Protein AF-E4MSY4-F1 (afdb_monomer_lite)

Structure (mmCIF, N/CA/C/O backbone):
data_AF-E4MSY4-F1
#
_entry.id   AF-E4MSY4-F1
#
loop_
_atom_site.group_PDB
_atom_site.id
_atom_site.type_symbol
_atom_site.label_atom_id
_atom_site.label_alt_id
_atom_site.label_comp_id
_atom_site.label_asym_id
_atom_site.label_entity_id
_atom_site.label_seq_id
_atom_site.pdbx_PDB_ins_code
_atom_site.Cartn_x
_atom_site.Cartn_y
_atom_site.Cartn_z
_atom_site.occupancy
_atom_site.B_iso_or_equiv
_atom_site.auth_seq_id
_atom_site.auth_comp_id
_atom_site.auth_asym_id
_atom_site.auth_atom_id
_atom_site.pdbx_PDB_model_num
ATOM 1 N N . MET A 1 1 ? 36.360 -4.403 -19.821 1.00 46.25 1 MET A N 1
ATOM 2 C CA . MET A 1 1 ? 35.143 -4.795 -20.562 1.00 46.25 1 MET A CA 1
ATOM 3 C C . MET A 1 1 ? 34.017 -3.892 -20.071 1.00 46.25 1 MET A C 1
ATOM 5 O O . MET A 1 1 ? 33.721 -3.936 -18.886 1.00 46.25 1 MET A O 1
ATOM 9 N N . LYS A 1 2 ? 33.509 -2.969 -20.899 1.00 55.62 2 LYS A N 1
ATOM 10 C CA . LYS A 1 2 ? 32.358 -2.126 -20.529 1.00 55.62 2 LYS A CA 1
ATOM 11 C 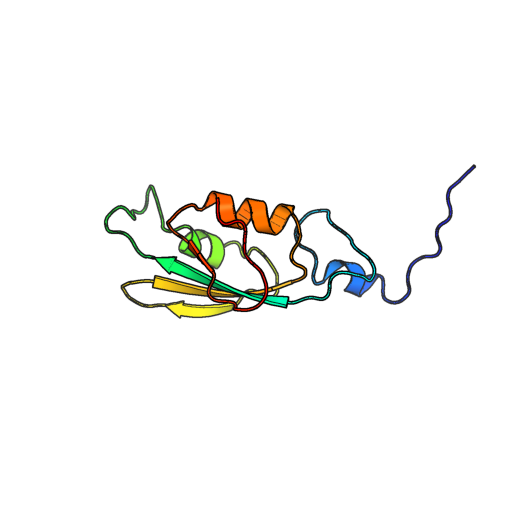C . LYS A 1 2 ? 31.103 -2.889 -20.938 1.00 55.62 2 LYS A C 1
ATOM 13 O O . LYS A 1 2 ? 30.967 -3.213 -22.113 1.00 55.62 2 LYS A O 1
ATOM 18 N N . PHE A 1 3 ? 30.237 -3.208 -19.985 1.00 64.06 3 PHE A N 1
ATOM 19 C CA . PHE A 1 3 ? 28.927 -3.774 -20.284 1.00 64.06 3 PHE A CA 1
ATOM 20 C C . PHE A 1 3 ? 28.096 -2.682 -20.966 1.00 64.06 3 PHE A C 1
ATOM 22 O O . PHE A 1 3 ? 27.669 -1.731 -20.318 1.00 64.06 3 PHE A O 1
ATOM 29 N N . GLN A 1 4 ? 27.957 -2.761 -22.289 1.00 64.31 4 GLN A N 1
ATOM 30 C CA . GLN A 1 4 ? 27.010 -1.947 -23.045 1.00 64.31 4 GLN A CA 1
ATOM 31 C C . GLN A 1 4 ? 25.767 -2.796 -23.265 1.00 64.31 4 GLN A C 1
ATOM 33 O O . GLN A 1 4 ? 25.728 -3.630 -24.166 1.00 64.31 4 GLN A O 1
ATOM 38 N N . HIS A 1 5 ? 24.776 -2.618 -22.398 1.00 70.56 5 HIS A N 1
ATOM 39 C CA . HIS A 1 5 ? 23.435 -3.100 -22.687 1.00 70.56 5 HIS A CA 1
ATOM 40 C C . HIS A 1 5 ? 22.760 -2.095 -23.627 1.00 70.56 5 HIS A C 1
ATOM 42 O O . HIS A 1 5 ? 22.934 -0.887 -23.428 1.00 70.56 5 HIS A O 1
ATOM 48 N N . PRO A 1 6 ? 22.036 -2.558 -24.660 1.00 78.50 6 PRO A N 1
ATOM 49 C CA . PRO A 1 6 ? 21.210 -1.663 -25.453 1.00 78.50 6 PRO A CA 1
ATOM 50 C C . PRO A 1 6 ? 20.198 -0.984 -24.527 1.00 78.50 6 PRO A C 1
ATOM 52 O O . PRO A 1 6 ? 19.648 -1.626 -23.630 1.00 78.50 6 PRO A O 1
ATOM 55 N N . VAL A 1 7 ? 19.990 0.318 -24.722 1.00 78.75 7 VAL A N 1
ATOM 56 C CA . VAL A 1 7 ? 18.925 1.042 -24.021 1.00 78.75 7 VAL A CA 1
ATOM 57 C C . VAL A 1 7 ? 17.598 0.414 -24.459 1.00 78.75 7 VAL A C 1
ATOM 59 O O . VAL A 1 7 ? 17.381 0.312 -25.669 1.00 78.75 7 VAL A O 1
ATOM 62 N N . PRO A 1 8 ? 16.750 -0.049 -23.525 1.00 77.50 8 PRO A N 1
ATOM 63 C CA . PRO A 1 8 ? 15.439 -0.580 -23.869 1.00 77.50 8 PRO A CA 1
ATOM 64 C C . PRO A 1 8 ? 14.614 0.452 -24.640 1.00 77.50 8 PRO A C 1
ATOM 66 O O . PRO A 1 8 ? 14.691 1.651 -24.369 1.00 77.50 8 PRO A O 1
ATOM 69 N N . GLU A 1 9 ? 13.819 -0.015 -25.595 1.00 78.31 9 GLU A N 1
ATOM 70 C CA . GLU A 1 9 ? 12.811 0.822 -26.242 1.00 78.31 9 GLU A CA 1
ATOM 71 C C . GLU A 1 9 ? 11.755 1.237 -25.200 1.00 78.31 9 GLU A C 1
ATOM 73 O O . GLU A 1 9 ? 11.362 0.420 -24.367 1.00 78.31 9 GLU A O 1
ATOM 78 N N . GLY A 1 10 ? 11.337 2.507 -25.199 1.00 81.06 10 GLY A N 1
ATOM 79 C CA . GLY A 1 10 ? 10.393 3.033 -24.204 1.00 81.06 10 GLY A CA 1
ATOM 80 C C . GLY A 1 10 ? 10.984 3.241 -22.802 1.00 81.06 10 GLY A C 1
ATOM 81 O O . GLY A 1 10 ? 10.275 3.107 -21.804 1.00 81.06 10 GLY A O 1
ATOM 82 N N . VAL A 1 11 ? 12.289 3.529 -22.701 1.00 81.81 11 VAL A N 1
ATOM 83 C CA . VAL A 1 11 ? 13.006 3.717 -21.423 1.00 81.81 11 VAL A CA 1
ATOM 84 C C . VAL A 1 11 ? 12.355 4.759 -20.504 1.00 81.81 11 VAL A C 1
ATOM 86 O O . VAL A 1 11 ? 12.455 4.654 -19.284 1.00 81.81 11 VAL A O 1
ATOM 89 N N . GLU A 1 12 ? 11.672 5.747 -21.079 1.00 84.06 12 GLU A N 1
ATOM 90 C CA . GLU A 1 12 ? 10.944 6.789 -20.361 1.00 84.06 12 GLU A CA 1
ATOM 91 C C . GLU A 1 12 ? 9.784 6.248 -19.516 1.00 84.06 12 GLU A C 1
ATOM 93 O O . GLU A 1 12 ? 9.516 6.808 -18.460 1.00 84.06 12 GLU A O 1
ATOM 98 N N . HIS A 1 13 ? 9.163 5.141 -19.938 1.00 83.50 13 HIS A N 1
ATOM 99 C CA . HIS A 1 13 ? 8.025 4.500 -19.268 1.00 83.50 13 HIS A CA 1
ATOM 100 C C . HIS A 1 13 ? 8.421 3.242 -18.487 1.00 83.50 13 HIS A C 1
ATOM 102 O O . HIS A 1 13 ? 7.594 2.566 -17.878 1.00 83.50 13 HIS A O 1
ATOM 108 N N . PHE A 1 14 ? 9.708 2.899 -18.497 1.00 80.12 14 PHE A N 1
ATOM 109 C CA . PHE A 1 14 ? 10.216 1.632 -17.981 1.00 80.12 14 PHE A CA 1
ATOM 110 C C . PHE A 1 14 ? 9.982 1.436 -16.472 1.00 80.12 14 PHE A C 1
ATOM 112 O O . PHE A 1 14 ? 9.915 0.301 -15.997 1.00 80.12 14 PHE A O 1
ATOM 119 N N . PHE A 1 15 ? 9.828 2.536 -15.730 1.00 84.38 15 PHE A N 1
ATOM 120 C CA . PHE A 1 15 ? 9.626 2.553 -14.280 1.00 84.38 15 PHE A CA 1
ATOM 121 C C . PHE A 1 15 ? 8.220 2.995 -13.855 1.00 84.38 15 PHE A C 1
ATOM 123 O O . PHE A 1 15 ? 7.969 3.097 -12.656 1.00 84.38 15 PHE A O 1
ATOM 130 N N . ASP A 1 16 ? 7.309 3.243 -14.799 1.00 88.56 16 ASP A N 1
ATOM 131 C CA . ASP A 1 16 ? 6.004 3.857 -14.511 1.00 88.56 16 ASP A CA 1
ATOM 132 C C . ASP A 1 16 ? 5.109 3.012 -13.604 1.00 88.56 16 ASP A C 1
ATOM 134 O O . ASP A 1 16 ? 4.243 3.566 -12.940 1.00 88.56 16 ASP A O 1
ATOM 138 N N . ASP A 1 17 ? 5.327 1.695 -13.573 1.00 88.12 17 ASP A N 1
ATOM 139 C CA . ASP A 1 17 ? 4.591 0.739 -12.739 1.00 88.12 17 ASP A CA 1
ATOM 140 C C . ASP A 1 17 ? 5.466 0.129 -11.623 1.00 88.12 17 ASP A C 1
ATOM 142 O O . ASP A 1 17 ? 5.097 -0.881 -11.013 1.00 88.12 17 ASP A O 1
ATOM 146 N N . SER A 1 18 ? 6.669 0.664 -11.392 1.00 87.06 18 SER A N 1
ATOM 147 C CA . SER A 1 18 ? 7.616 0.112 -10.420 1.00 87.06 18 SER A CA 1
ATOM 148 C C . SER A 1 18 ? 7.387 0.672 -9.019 1.00 87.06 18 SER A C 1
ATOM 150 O O . SER A 1 18 ? 7.273 1.876 -8.807 1.00 87.06 18 SER A O 1
ATOM 152 N N . PHE A 1 19 ? 7.438 -0.216 -8.026 1.00 87.25 19 PHE A N 1
ATOM 153 C CA . PHE A 1 19 ? 7.561 0.159 -6.621 1.00 87.25 19 PHE A CA 1
ATOM 154 C C . PHE A 1 19 ? 8.930 -0.261 -6.076 1.00 87.25 19 PHE A C 1
ATOM 156 O O . PHE A 1 19 ? 9.275 -1.449 -6.080 1.00 87.25 19 PHE A O 1
ATOM 163 N N . GLY A 1 20 ? 9.698 0.717 -5.588 1.00 83.69 20 GLY A N 1
ATOM 164 C CA . GLY A 1 20 ? 11.061 0.526 -5.090 1.00 83.69 20 GLY A CA 1
ATOM 165 C C . GLY A 1 20 ? 12.106 0.423 -6.206 1.00 83.69 20 GLY A C 1
ATOM 166 O O . GLY A 1 20 ? 11.953 0.995 -7.280 1.00 83.69 20 GLY A O 1
ATOM 167 N N . ALA A 1 21 ? 13.195 -0.305 -5.942 1.00 78.19 21 ALA A N 1
ATOM 168 C CA . ALA A 1 21 ? 14.288 -0.512 -6.900 1.00 78.19 21 ALA A CA 1
ATOM 169 C C . ALA A 1 21 ? 14.089 -1.753 -7.794 1.00 78.19 21 ALA A C 1
ATOM 171 O O . ALA A 1 21 ? 15.000 -2.140 -8.528 1.00 78.19 21 ALA A O 1
ATOM 172 N N . TRP A 1 22 ? 12.927 -2.410 -7.706 1.00 74.19 22 TRP A N 1
ATOM 173 C CA . TRP A 1 22 ? 12.640 -3.604 -8.489 1.00 74.19 22 TRP A CA 1
ATOM 174 C C . TRP A 1 22 ? 12.251 -3.256 -9.918 1.00 74.19 22 TRP A C 1
ATOM 176 O O . TRP A 1 22 ? 11.327 -2.484 -10.187 1.00 74.19 22 TRP A O 1
ATOM 186 N N . VAL A 1 23 ? 12.959 -3.907 -10.829 1.00 65.69 23 VAL A N 1
ATOM 187 C CA . VAL A 1 23 ? 12.739 -3.826 -12.259 1.00 65.69 23 VAL A CA 1
ATOM 188 C C . VAL A 1 23 ? 12.697 -5.255 -12.768 1.00 65.69 23 VAL A C 1
ATOM 190 O O . VAL A 1 23 ? 13.724 -5.926 -12.850 1.00 65.69 23 VAL A O 1
ATOM 193 N N . ASP A 1 24 ? 11.494 -5.747 -13.032 1.00 63.31 24 ASP A N 1
ATOM 194 C CA . ASP A 1 24 ? 11.306 -6.988 -13.771 1.00 63.31 24 ASP A CA 1
ATOM 195 C C . ASP A 1 24 ? 10.716 -6.645 -15.137 1.00 63.31 24 ASP A C 1
ATOM 197 O O . ASP A 1 24 ? 9.769 -5.854 -15.258 1.00 63.31 24 ASP A O 1
ATOM 201 N N . ASN A 1 25 ? 11.352 -7.197 -16.165 1.00 58.72 25 ASN A N 1
ATOM 202 C CA . ASN A 1 25 ? 11.272 -6.671 -17.516 1.00 58.72 25 ASN A CA 1
ATOM 203 C C . ASN A 1 25 ? 10.131 -7.293 -18.322 1.00 58.72 25 ASN A C 1
ATOM 205 O O . ASN A 1 25 ? 9.697 -6.651 -19.265 1.00 58.72 25 ASN A O 1
ATOM 209 N N . GLU A 1 26 ? 9.599 -8.474 -17.964 1.00 60.50 26 GLU A N 1
ATOM 210 C CA . GLU A 1 26 ? 8.537 -9.114 -18.775 1.00 60.50 26 GLU A CA 1
ATOM 211 C C . GLU A 1 26 ? 7.567 -10.051 -18.022 1.00 60.50 26 GLU A C 1
ATOM 213 O O . GLU A 1 26 ? 6.515 -10.385 -18.566 1.00 60.50 26 GLU A O 1
ATOM 218 N N . ARG A 1 27 ? 7.863 -10.506 -16.792 1.00 62.69 27 ARG A N 1
ATOM 219 C CA . ARG A 1 27 ? 7.033 -11.534 -16.119 1.00 62.69 27 ARG A CA 1
ATOM 220 C C . ARG A 1 27 ? 5.930 -10.978 -15.228 1.00 62.69 27 ARG A C 1
ATOM 222 O O . ARG A 1 27 ? 4.931 -11.659 -15.015 1.00 62.69 27 ARG A O 1
ATOM 229 N N . THR A 1 28 ? 6.109 -9.773 -14.702 1.00 69.62 28 THR A N 1
ATOM 230 C CA . THR A 1 28 ? 5.143 -9.115 -13.819 1.00 69.62 28 THR A CA 1
ATOM 231 C C . THR A 1 28 ? 4.473 -7.962 -14.552 1.00 69.62 28 THR A C 1
ATOM 233 O O . THR A 1 28 ? 5.112 -6.976 -14.922 1.00 69.62 28 THR A O 1
ATOM 236 N N . GLN A 1 29 ? 3.172 -8.105 -14.791 1.00 83.50 29 GLN A N 1
ATOM 237 C CA . GLN A 1 29 ? 2.333 -7.036 -15.324 1.00 83.50 29 GLN A CA 1
ATOM 238 C C . GLN A 1 29 ? 1.841 -6.146 -14.179 1.00 83.50 29 GLN A C 1
ATOM 240 O O . GLN A 1 29 ? 1.798 -6.574 -13.028 1.00 83.50 29 GLN A O 1
ATOM 245 N N . ALA A 1 30 ? 1.495 -4.898 -14.491 1.00 88.38 30 ALA A N 1
ATOM 246 C CA . ALA A 1 30 ? 0.882 -4.010 -13.516 1.00 88.38 30 ALA A CA 1
ATOM 247 C C . ALA A 1 30 ? -0.527 -4.500 -13.163 1.00 88.38 30 ALA A C 1
ATOM 249 O O . ALA A 1 30 ? -1.357 -4.727 -14.049 1.00 88.38 30 ALA A O 1
ATOM 250 N N . GLU A 1 31 ? -0.799 -4.626 -11.869 1.00 89.06 31 GLU A N 1
ATOM 251 C CA . GLU A 1 31 ? -2.060 -5.128 -11.330 1.00 89.06 31 GLU A CA 1
ATOM 252 C C . GLU A 1 31 ? -2.762 -4.047 -10.513 1.00 89.06 31 GLU A C 1
ATOM 254 O O . GLU A 1 31 ? -2.125 -3.156 -9.947 1.00 89.06 31 GLU A O 1
ATOM 259 N N . GLU A 1 32 ? -4.092 -4.121 -10.456 1.00 92.00 32 GLU A N 1
ATOM 260 C CA . GLU A 1 32 ? -4.881 -3.232 -9.608 1.00 92.00 32 GLU A CA 1
ATOM 261 C C . GLU A 1 32 ? -4.945 -3.770 -8.173 1.00 92.00 32 GLU A C 1
ATOM 263 O O . GLU A 1 32 ? -5.435 -4.872 -7.907 1.00 92.00 32 GLU A O 1
ATOM 268 N N . VAL A 1 33 ? -4.485 -2.953 -7.229 1.00 93.12 33 VAL A N 1
ATOM 269 C CA . VAL A 1 33 ? -4.487 -3.249 -5.798 1.00 93.12 33 VAL A CA 1
ATOM 270 C C . VAL A 1 33 ? -5.439 -2.311 -5.085 1.00 93.12 33 VAL A C 1
ATOM 272 O O . VAL A 1 33 ? -5.273 -1.094 -5.144 1.00 93.12 33 VAL A O 1
ATOM 275 N N . VAL A 1 34 ? -6.394 -2.877 -4.352 1.00 94.62 34 VAL A N 1
ATOM 276 C CA . VAL A 1 34 ? -7.299 -2.131 -3.479 1.00 94.62 34 VAL A CA 1
ATOM 277 C C . VAL A 1 34 ? -6.944 -2.410 -2.022 1.00 94.62 34 VAL A C 1
ATOM 279 O O . VAL A 1 34 ? -6.998 -3.551 -1.556 1.00 94.62 34 VAL A O 1
ATOM 282 N N . LEU A 1 35 ? -6.592 -1.354 -1.294 1.00 95.31 35 LEU A N 1
ATOM 283 C CA . LEU A 1 35 ? -6.195 -1.378 0.110 1.00 95.31 35 LEU A CA 1
ATOM 284 C C . LEU A 1 35 ? -7.256 -0.673 0.952 1.00 95.31 35 LEU A C 1
ATOM 286 O O . LEU A 1 35 ? -7.525 0.507 0.750 1.00 95.31 35 LEU A O 1
ATOM 290 N N . ALA A 1 36 ? -7.837 -1.374 1.918 1.00 95.62 36 ALA A N 1
ATOM 291 C CA . ALA A 1 36 ? -8.765 -0.809 2.886 1.00 95.62 36 ALA A CA 1
ATOM 292 C C . ALA A 1 36 ? -8.084 -0.664 4.247 1.00 95.62 36 ALA A C 1
ATOM 294 O O . ALA A 1 36 ? -7.719 -1.655 4.880 1.00 95.62 36 ALA A O 1
ATOM 295 N N . PHE A 1 37 ? -7.935 0.573 4.705 1.00 96.44 37 PHE A N 1
ATOM 296 C CA . PHE A 1 37 ? -7.399 0.906 6.015 1.00 96.44 37 PHE A CA 1
ATOM 297 C C . PHE A 1 37 ? -8.537 1.191 6.984 1.00 96.44 37 PHE A C 1
ATOM 299 O O . PHE A 1 37 ? -9.309 2.127 6.781 1.00 96.44 37 PHE A O 1
ATOM 306 N N . LYS A 1 38 ? -8.641 0.402 8.053 1.00 95.19 38 LYS A N 1
ATOM 307 C CA . LYS A 1 38 ? -9.670 0.601 9.083 1.00 95.19 38 LYS A CA 1
ATOM 308 C C . LYS A 1 38 ? -9.309 1.793 9.958 1.00 95.19 38 LYS A C 1
ATOM 310 O O . LYS A 1 38 ? -8.181 1.852 10.445 1.00 95.19 38 LYS A O 1
ATOM 315 N N . LYS A 1 39 ? -10.264 2.690 10.203 1.00 94.38 39 LYS A N 1
ATOM 316 C CA . LYS A 1 39 ? -10.160 3.728 11.233 1.00 94.38 39 LYS A CA 1
ATOM 317 C C . LYS A 1 39 ? -10.390 3.076 12.595 1.00 94.38 39 LYS A C 1
ATOM 319 O O . LYS A 1 39 ? -11.411 2.424 12.815 1.00 94.38 39 LYS A O 1
ATOM 324 N N 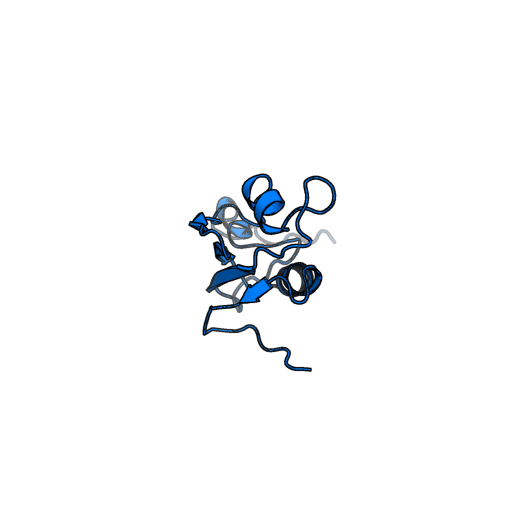. LEU A 1 40 ? -9.411 3.186 13.486 1.00 93.00 40 LEU A N 1
ATOM 325 C CA . LEU A 1 40 ? -9.462 2.593 14.822 1.00 93.00 40 LEU A CA 1
ATOM 326 C C . LEU A 1 40 ? -9.679 3.681 15.881 1.00 93.00 40 LEU A C 1
ATOM 328 O O . LEU A 1 40 ? -9.187 4.792 15.710 1.00 93.00 40 LEU A O 1
ATOM 332 N N . PRO A 1 41 ? -10.316 3.375 17.028 1.00 91.69 41 PRO A N 1
ATOM 333 C CA . PRO A 1 41 ? -10.436 4.329 18.138 1.00 91.69 41 PRO A CA 1
ATOM 334 C C . PRO A 1 41 ? -9.087 4.797 18.705 1.00 91.69 41 PRO A C 1
ATOM 336 O O . PRO A 1 41 ? -9.016 5.806 19.397 1.00 91.69 41 PRO A O 1
ATOM 339 N N . THR A 1 42 ? -8.023 4.036 18.444 1.00 90.81 42 THR A N 1
ATOM 340 C CA . THR A 1 42 ? -6.643 4.362 18.816 1.00 90.81 42 THR A CA 1
ATOM 341 C C . THR A 1 42 ? -5.977 5.350 17.859 1.00 90.81 42 THR A C 1
ATOM 343 O O . THR A 1 42 ? -4.881 5.823 18.159 1.00 90.81 42 THR A O 1
ATOM 346 N N . ASP A 1 43 ? -6.592 5.639 16.709 1.00 93.00 43 ASP A N 1
ATOM 347 C CA . ASP A 1 43 ? -6.068 6.612 15.758 1.00 93.00 43 ASP A CA 1
ATOM 348 C C . ASP A 1 43 ? -6.121 8.008 16.390 1.00 93.00 43 ASP A C 1
ATOM 350 O O . ASP A 1 43 ? -7.138 8.445 16.929 1.00 93.00 43 ASP A O 1
ATOM 354 N N . SER A 1 44 ? -4.998 8.717 16.350 1.00 92.44 44 SER A N 1
ATOM 355 C CA . SER A 1 44 ? -4.862 10.049 16.940 1.00 92.44 44 SER A CA 1
ATOM 356 C C . SER A 1 44 ? -3.896 10.901 16.121 1.00 92.44 44 SER A C 1
ATOM 358 O O . SER A 1 44 ? -3.146 10.357 15.313 1.00 92.44 44 SER A O 1
ATOM 360 N N . PRO A 1 45 ? -3.821 12.223 16.344 1.00 90.44 45 PRO A N 1
ATOM 361 C CA . PRO A 1 45 ? -2.833 13.062 15.663 1.00 90.44 45 PRO A CA 1
ATOM 362 C C . PRO A 1 45 ? -1.376 12.618 15.879 1.00 90.44 45 PRO A C 1
ATOM 364 O O . PRO A 1 45 ? -0.525 12.887 15.038 1.00 90.44 45 PRO A O 1
ATOM 367 N N . PHE A 1 46 ? -1.085 11.928 16.988 1.00 91.44 46 PHE A N 1
ATOM 368 C CA . PHE A 1 46 ? 0.253 11.411 17.300 1.00 91.44 46 PHE A CA 1
ATOM 369 C C . PHE A 1 46 ? 0.493 9.992 16.769 1.00 91.44 46 PHE A C 1
ATOM 371 O O . PHE A 1 46 ? 1.639 9.591 16.588 1.00 91.44 46 PHE A O 1
ATOM 378 N N . VAL A 1 47 ? -0.577 9.235 16.516 1.00 90.25 47 VAL A N 1
ATOM 379 C CA . VAL A 1 47 ? -0.541 7.889 15.928 1.00 90.25 47 VAL A CA 1
ATOM 380 C C . VAL A 1 47 ? -1.637 7.819 14.864 1.00 90.25 47 VAL A C 1
ATOM 382 O O . VAL A 1 47 ? -2.697 7.229 15.100 1.00 90.25 47 VAL A O 1
ATOM 385 N N . PRO A 1 48 ? -1.449 8.489 13.714 1.00 92.38 48 PRO A N 1
ATOM 386 C CA . PRO A 1 48 ? -2.501 8.594 12.719 1.00 92.38 48 PRO A CA 1
ATOM 387 C C . PRO A 1 48 ? -2.760 7.246 12.052 1.00 92.38 48 PRO A C 1
ATOM 389 O O . PRO A 1 48 ? -1.957 6.304 12.124 1.00 92.38 48 PRO A O 1
ATOM 392 N N . ASN A 1 49 ? -3.904 7.155 11.381 1.00 94.94 49 ASN A N 1
ATOM 393 C CA . ASN A 1 49 ? -4.149 6.086 10.428 1.00 94.94 49 ASN A CA 1
ATOM 394 C C . ASN A 1 49 ? -3.086 6.136 9.312 1.00 94.94 49 ASN A C 1
ATOM 396 O O . ASN A 1 49 ? -2.836 7.230 8.801 1.00 94.94 49 ASN A O 1
ATOM 400 N N . PRO A 1 50 ? -2.473 5.013 8.888 1.00 95.56 50 PRO A N 1
ATOM 401 C CA . PRO A 1 50 ? -1.447 5.049 7.852 1.00 95.56 50 PRO A CA 1
ATOM 402 C C . PRO A 1 50 ? -1.985 5.619 6.539 1.00 95.56 50 PRO A C 1
ATOM 404 O O . PRO A 1 50 ? -1.262 6.323 5.842 1.00 95.56 50 PRO A O 1
ATOM 407 N N . ALA A 1 51 ? -3.271 5.417 6.235 1.00 96.00 51 ALA A N 1
ATOM 408 C CA . ALA A 1 51 ? -3.881 5.982 5.038 1.00 96.00 51 ALA A CA 1
ATOM 409 C C . ALA A 1 51 ? -3.894 7.519 5.015 1.00 96.00 51 ALA A C 1
ATOM 411 O O . ALA A 1 51 ? -3.842 8.095 3.932 1.00 96.00 51 ALA A O 1
ATOM 412 N N . GLU A 1 52 ? -3.910 8.199 6.168 1.00 95.38 52 GLU A N 1
ATOM 413 C CA . GLU A 1 52 ? -3.792 9.666 6.204 1.00 95.38 52 GLU A CA 1
ATOM 414 C C . GLU A 1 52 ? -2.404 10.119 5.758 1.00 95.38 52 GLU A C 1
ATOM 416 O O . GLU A 1 52 ? -2.269 11.094 5.020 1.00 95.38 52 GLU A O 1
ATOM 421 N N . TYR A 1 53 ? -1.368 9.368 6.137 1.00 93.69 53 TYR A N 1
ATOM 422 C CA . TYR A 1 53 ? -0.026 9.609 5.628 1.00 93.69 53 TYR A CA 1
ATOM 423 C C . TYR A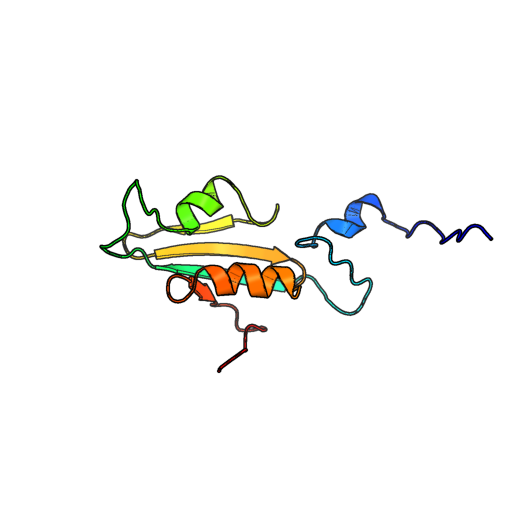 1 53 ? 0.040 9.325 4.125 1.00 93.69 53 TYR A C 1
ATOM 425 O O . TYR A 1 53 ? 0.482 10.184 3.365 1.00 93.69 53 TYR A O 1
ATOM 433 N N . LEU A 1 54 ? -0.503 8.190 3.676 1.00 95.62 54 LEU A N 1
ATOM 434 C CA . LEU A 1 54 ? -0.509 7.806 2.261 1.00 95.62 54 LEU A CA 1
ATOM 435 C C . LEU A 1 54 ? -1.291 8.769 1.360 1.00 95.62 54 LEU A C 1
ATOM 437 O O . LEU A 1 54 ? -0.950 8.914 0.191 1.00 95.62 54 LEU A O 1
ATOM 441 N N . LYS A 1 55 ? -2.302 9.475 1.881 1.00 94.94 55 LYS A N 1
ATOM 442 C CA . LYS A 1 55 ? -2.985 10.564 1.158 1.00 94.94 55 LYS A CA 1
ATOM 443 C C . LYS A 1 55 ? -2.045 11.724 0.828 1.00 94.94 55 LYS A C 1
ATOM 445 O O . LYS A 1 55 ? -2.218 12.376 -0.196 1.00 94.94 55 LYS A O 1
ATOM 450 N N . THR A 1 56 ? -1.076 11.987 1.701 1.00 93.81 56 THR A N 1
ATOM 451 C CA . THR A 1 56 ? -0.103 13.079 1.541 1.00 93.81 56 THR A CA 1
ATOM 452 C C . THR A 1 56 ? 1.179 12.635 0.847 1.00 93.81 56 THR A C 1
ATOM 454 O O . THR A 1 56 ? 1.763 13.411 0.096 1.00 93.81 56 THR A O 1
ATOM 457 N N . MET A 1 57 ? 1.587 11.383 1.055 1.00 94.75 57 MET A N 1
ATOM 458 C CA . MET A 1 57 ? 2.738 10.761 0.416 1.00 94.75 57 MET A CA 1
ATOM 459 C C . MET A 1 57 ? 2.312 9.430 -0.223 1.00 94.75 57 MET A C 1
ATOM 461 O O . MET A 1 57 ? 2.408 8.380 0.415 1.00 94.75 57 MET A O 1
ATOM 465 N N . PRO A 1 58 ? 1.796 9.472 -1.463 1.00 95.12 58 PRO A N 1
ATOM 466 C CA . PRO A 1 58 ? 1.346 8.280 -2.169 1.00 95.12 58 PRO A CA 1
ATOM 467 C C . PRO A 1 58 ? 2.460 7.251 -2.362 1.00 95.12 58 PRO A C 1
ATOM 469 O O . PRO A 1 58 ? 3.601 7.616 -2.642 1.00 95.12 58 PRO A O 1
ATOM 472 N N . LEU A 1 59 ? 2.113 5.962 -2.290 1.00 93.88 59 LEU A N 1
ATOM 473 C CA . LEU A 1 59 ? 3.059 4.874 -2.585 1.00 93.88 59 LEU A CA 1
ATOM 474 C C . LEU A 1 59 ? 3.446 4.831 -4.067 1.00 93.88 59 LEU A C 1
ATOM 476 O O . LEU A 1 59 ? 4.528 4.370 -4.418 1.00 93.88 59 LEU A O 1
ATOM 480 N N . HIS A 1 60 ? 2.534 5.270 -4.934 1.00 94.75 60 HIS A N 1
ATOM 481 C CA . HIS A 1 60 ? 2.680 5.229 -6.380 1.00 94.75 60 HIS A CA 1
ATOM 482 C C . HIS A 1 60 ? 1.888 6.370 -7.027 1.00 94.75 60 HIS A C 1
ATOM 484 O O . HIS A 1 60 ? 0.886 6.827 -6.472 1.00 94.75 60 HIS A O 1
ATOM 490 N N . SER A 1 61 ? 2.308 6.805 -8.215 1.00 93.56 61 SER A N 1
ATOM 491 C CA . SER A 1 61 ? 1.668 7.896 -8.968 1.00 93.56 61 SER A CA 1
ATOM 492 C C . SER A 1 61 ? 0.211 7.595 -9.338 1.00 93.56 61 SER A C 1
ATOM 494 O O . SER A 1 61 ? -0.617 8.498 -9.384 1.00 93.56 61 SER A O 1
ATOM 496 N N . SER A 1 62 ? -0.120 6.319 -9.541 1.00 95.00 62 SER A N 1
ATOM 497 C CA . SER A 1 62 ? -1.469 5.844 -9.865 1.00 95.00 62 SER A CA 1
ATOM 498 C C . SER A 1 62 ? -2.430 5.806 -8.665 1.00 95.00 62 SER A C 1
ATOM 500 O O . SER A 1 62 ? -3.509 5.227 -8.783 1.00 95.00 62 SER A O 1
ATOM 502 N N . GLN A 1 63 ? -1.997 6.211 -7.467 1.00 97.00 63 GLN A N 1
ATOM 503 C CA . GLN A 1 63 ? -2.790 6.031 -6.253 1.00 97.00 63 GLN A CA 1
ATOM 504 C C . GLN A 1 63 ? -4.011 6.955 -6.249 1.00 97.00 63 GLN A C 1
ATOM 506 O O . GLN A 1 63 ? -3.894 8.167 -6.402 1.00 97.00 63 GLN A O 1
ATOM 511 N N . GLU A 1 64 ? -5.173 6.385 -5.953 1.00 96.38 64 GLU A N 1
ATOM 512 C CA . GLU A 1 64 ? -6.445 7.096 -5.872 1.00 96.38 64 GLU A CA 1
ATOM 513 C C . GLU A 1 64 ? -7.182 6.743 -4.576 1.00 96.38 64 GLU A C 1
ATOM 515 O O . GLU A 1 64 ? -7.203 5.585 -4.151 1.00 96.38 64 GLU A O 1
ATOM 520 N N . VAL A 1 65 ? -7.837 7.730 -3.958 1.00 96.44 65 VAL A N 1
ATOM 521 C CA . VAL A 1 65 ? -8.784 7.485 -2.861 1.00 96.44 65 VAL A CA 1
ATOM 522 C C . VAL A 1 65 ? -10.127 7.103 -3.478 1.00 96.44 65 VAL A C 1
ATOM 524 O O . VAL A 1 65 ? -10.804 7.942 -4.066 1.00 96.44 65 VAL A O 1
ATOM 527 N N . VAL A 1 66 ? -10.520 5.837 -3.348 1.00 94.81 66 VAL A N 1
ATOM 528 C CA . VAL A 1 66 ? -11.780 5.325 -3.916 1.00 94.81 66 VAL A CA 1
ATOM 529 C C . VAL A 1 66 ? -12.962 5.654 -3.018 1.00 94.81 66 VAL A C 1
ATOM 531 O O . VAL A 1 66 ? -14.058 5.948 -3.492 1.00 94.81 66 VAL A O 1
ATOM 534 N N . ARG A 1 67 ? -12.760 5.563 -1.702 1.00 93.31 67 ARG A N 1
ATOM 535 C CA . ARG A 1 67 ? -13.811 5.793 -0.714 1.00 93.31 67 ARG A CA 1
ATOM 536 C C . ARG A 1 67 ? -13.202 6.159 0.627 1.00 93.31 67 ARG A C 1
ATOM 538 O O . ARG A 1 67 ? -12.285 5.493 1.091 1.00 93.31 67 ARG A O 1
ATOM 545 N N . GLU A 1 68 ? -13.784 7.147 1.286 1.00 95.88 68 GLU A N 1
ATOM 546 C CA . GLU A 1 68 ? -13.489 7.472 2.675 1.00 95.88 68 GLU A CA 1
ATOM 547 C C . GLU A 1 68 ? -14.800 7.506 3.465 1.00 95.88 68 GLU A C 1
ATOM 549 O O . GLU A 1 68 ? -15.777 8.125 3.050 1.00 95.88 68 GLU A O 1
ATOM 554 N N . THR A 1 69 ? -14.832 6.782 4.580 1.00 94.69 69 THR A N 1
ATOM 555 C CA . THR A 1 69 ? -15.967 6.728 5.507 1.00 94.69 69 THR A CA 1
ATOM 556 C C . THR A 1 69 ? -15.477 6.948 6.936 1.00 94.69 69 THR A C 1
ATOM 558 O O . THR A 1 69 ? -14.271 7.047 7.187 1.00 94.69 69 THR A O 1
ATOM 561 N N . ASP A 1 70 ? -16.405 6.966 7.889 1.00 93.25 70 ASP A N 1
ATOM 562 C CA . ASP A 1 70 ? -16.075 7.012 9.317 1.00 93.25 70 ASP A CA 1
ATOM 563 C C . ASP A 1 70 ? -15.344 5.746 9.795 1.00 93.25 70 ASP A C 1
ATOM 565 O O . ASP A 1 70 ? -14.617 5.790 10.783 1.00 93.25 70 ASP A O 1
ATOM 569 N N . ASN A 1 71 ? -15.485 4.629 9.072 1.00 93.56 71 ASN A N 1
ATOM 570 C CA . ASN A 1 71 ? -14.938 3.330 9.470 1.00 93.56 71 ASN A CA 1
ATOM 571 C C . ASN A 1 71 ? -13.651 2.947 8.729 1.00 93.56 71 ASN A C 1
ATOM 573 O O . ASN A 1 71 ? -12.860 2.162 9.247 1.00 93.56 71 ASN A O 1
ATOM 577 N N . GLU A 1 72 ? -13.442 3.442 7.508 1.00 95.19 72 GLU A N 1
ATOM 578 C CA . GLU A 1 72 ? -12.302 3.041 6.675 1.00 95.19 72 GLU A CA 1
ATOM 579 C C . GLU A 1 72 ? -11.959 4.044 5.568 1.00 95.19 72 GLU A C 1
ATOM 581 O O . GLU A 1 72 ? -12.816 4.805 5.107 1.00 95.19 72 GLU A O 1
ATOM 586 N N . ILE A 1 73 ? -10.705 3.984 5.116 1.00 96.88 73 ILE A N 1
ATOM 587 C CA . ILE A 1 73 ? -10.170 4.678 3.939 1.00 96.88 73 ILE A CA 1
ATOM 588 C C . ILE A 1 73 ? -9.738 3.616 2.930 1.00 96.88 73 ILE A C 1
ATOM 590 O O . ILE A 1 73 ? -8.940 2.738 3.250 1.00 96.88 73 ILE A O 1
ATOM 594 N N . VAL A 1 74 ? -10.262 3.690 1.710 1.00 96.31 74 VAL A N 1
ATOM 595 C CA . VAL A 1 74 ? -9.976 2.745 0.630 1.00 96.31 74 VAL A CA 1
ATOM 596 C C . VAL A 1 74 ? -9.135 3.432 -0.437 1.00 96.31 74 VAL A C 1
ATOM 5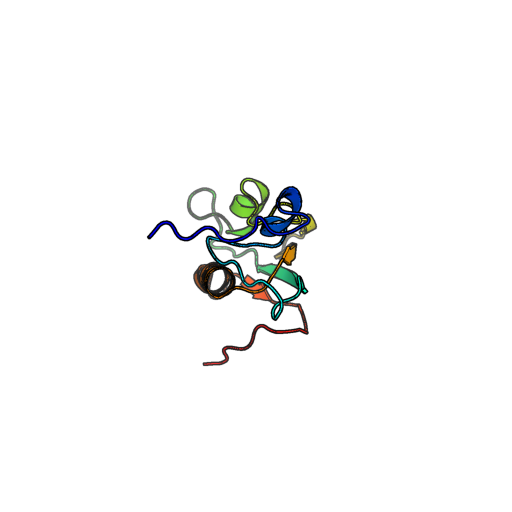98 O O . VAL A 1 74 ? -9.577 4.406 -1.051 1.00 96.31 74 VAL A O 1
ATOM 601 N N . LEU A 1 75 ? -7.940 2.899 -0.665 1.00 96.31 75 LEU A N 1
ATOM 602 C CA . LEU A 1 75 ? -6.998 3.337 -1.687 1.00 96.31 75 LEU A CA 1
ATOM 603 C C . LEU A 1 75 ? -6.943 2.309 -2.815 1.00 96.31 75 LEU A C 1
ATOM 605 O O . LEU A 1 75 ? -7.040 1.108 -2.567 1.00 96.31 75 LEU A O 1
ATOM 609 N N . LYS A 1 76 ? -6.754 2.777 -4.045 1.00 95.25 76 LYS A N 1
ATOM 610 C CA . LYS A 1 76 ? -6.532 1.943 -5.228 1.00 95.25 76 LYS A CA 1
ATOM 611 C C . LYS A 1 76 ? -5.243 2.363 -5.907 1.00 95.25 76 LYS A C 1
ATOM 613 O O . LYS A 1 76 ? -4.991 3.556 -6.037 1.00 95.25 76 LYS A O 1
ATOM 618 N N . LEU A 1 77 ? -4.441 1.395 -6.328 1.00 94.75 77 LEU A N 1
ATOM 619 C CA . LEU A 1 77 ? -3.187 1.612 -7.041 1.00 94.75 77 LEU A CA 1
ATOM 620 C C . LEU A 1 77 ? -3.080 0.632 -8.210 1.00 94.75 77 LEU A C 1
ATOM 622 O O . LEU A 1 77 ? -3.676 -0.440 -8.173 1.00 94.75 77 LEU A O 1
ATOM 626 N 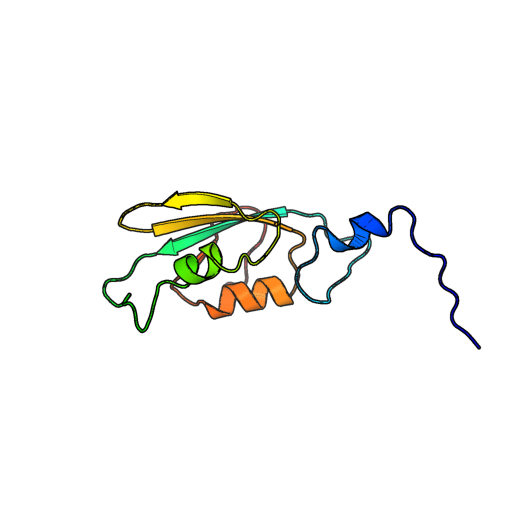N . ARG A 1 78 ? -2.297 0.988 -9.226 1.00 92.81 78 ARG A N 1
ATOM 627 C CA . ARG A 1 78 ? -1.942 0.145 -10.363 1.00 92.81 78 ARG A CA 1
ATOM 628 C C . ARG A 1 78 ? -0.422 0.124 -10.474 1.00 92.81 78 ARG A C 1
ATOM 630 O O . ARG A 1 78 ? 0.166 1.143 -10.812 1.00 92.81 78 ARG A O 1
ATOM 637 N N . LEU A 1 79 ? 0.188 -1.005 -10.131 1.00 91.62 79 LEU A N 1
ATOM 638 C CA . LEU A 1 79 ? 1.643 -1.192 -10.153 1.00 91.62 79 LEU A CA 1
ATOM 639 C C . LEU A 1 79 ? 1.996 -2.685 -10.202 1.00 91.62 79 LEU A C 1
ATOM 641 O O . LEU A 1 79 ? 1.144 -3.545 -9.974 1.00 91.62 79 LEU A O 1
ATOM 645 N N . LYS A 1 80 ? 3.256 -3.010 -10.490 1.00 89.56 80 LYS A N 1
ATOM 646 C CA . LYS A 1 80 ? 3.770 -4.385 -10.420 1.00 89.56 80 LYS A CA 1
ATOM 647 C C . LYS A 1 80 ? 3.909 -4.814 -8.960 1.00 89.56 80 LYS A C 1
ATOM 649 O O . LYS A 1 80 ? 4.569 -4.137 -8.176 1.00 89.56 80 LYS A O 1
ATOM 654 N N . ILE A 1 81 ? 3.354 -5.966 -8.587 1.00 87.88 81 ILE A N 1
ATOM 655 C CA . ILE A 1 81 ? 3.450 -6.475 -7.210 1.00 87.88 81 ILE A CA 1
ATOM 656 C C . ILE A 1 81 ? 4.874 -6.976 -6.932 1.00 87.88 81 ILE A C 1
ATOM 658 O O . ILE A 1 81 ? 5.217 -8.127 -7.197 1.00 87.88 81 ILE A O 1
ATOM 662 N N . THR A 1 82 ? 5.724 -6.098 -6.397 1.00 87.38 82 THR A N 1
ATOM 663 C CA . THR A 1 82 ? 7.113 -6.421 -6.040 1.00 87.38 82 THR A CA 1
ATOM 664 C C . THR A 1 82 ? 7.225 -6.906 -4.589 1.00 87.38 82 THR A C 1
ATOM 666 O O . THR A 1 82 ? 6.377 -6.581 -3.751 1.00 87.38 82 THR A O 1
ATOM 669 N N . PRO A 1 83 ? 8.289 -7.648 -4.225 1.00 87.62 83 PRO A N 1
ATOM 670 C CA . PRO A 1 83 ? 8.539 -8.017 -2.831 1.00 87.62 83 PRO A CA 1
ATOM 671 C C . PRO A 1 83 ? 8.634 -6.816 -1.876 1.00 87.62 83 PRO A C 1
ATOM 673 O O . PRO A 1 83 ? 8.217 -6.926 -0.723 1.00 87.62 83 PRO A O 1
ATOM 676 N N . ASP A 1 84 ? 9.158 -5.677 -2.342 1.00 89.44 84 ASP A N 1
ATOM 677 C CA . ASP A 1 84 ? 9.212 -4.441 -1.554 1.00 89.44 84 ASP A CA 1
ATOM 678 C C . ASP A 1 84 ? 7.815 -3.871 -1.307 1.00 89.44 84 ASP A C 1
ATOM 680 O O . ASP A 1 84 ? 7.509 -3.497 -0.176 1.00 89.44 84 ASP A O 1
ATOM 684 N N . PHE A 1 85 ? 6.937 -3.887 -2.317 1.00 91.50 85 PHE A N 1
ATOM 685 C CA . PHE A 1 85 ? 5.546 -3.467 -2.150 1.00 91.50 85 PHE A CA 1
ATOM 686 C C . PHE A 1 85 ? 4.821 -4.357 -1.139 1.00 91.50 85 PHE A C 1
ATOM 688 O O . PHE A 1 85 ? 4.193 -3.865 -0.206 1.00 91.50 85 PHE A O 1
ATOM 695 N N . VAL A 1 86 ? 4.973 -5.679 -1.257 1.00 90.50 86 VAL A N 1
ATOM 696 C CA . VAL A 1 86 ? 4.379 -6.634 -0.309 1.00 90.50 86 VAL A CA 1
ATOM 697 C C . VAL A 1 86 ? 4.855 -6.366 1.121 1.00 90.50 86 VAL A C 1
ATOM 699 O O . VAL A 1 86 ? 4.045 -6.385 2.048 1.00 90.50 86 VAL A O 1
ATOM 702 N N . ARG A 1 87 ? 6.152 -6.095 1.314 1.00 91.81 87 ARG A N 1
ATOM 703 C CA . ARG A 1 87 ? 6.713 -5.775 2.633 1.00 91.81 87 ARG A CA 1
ATOM 704 C C . ARG A 1 87 ? 6.153 -4.469 3.189 1.00 91.81 87 ARG A C 1
ATOM 706 O O . ARG A 1 87 ? 5.825 -4.424 4.373 1.00 91.81 87 ARG A O 1
ATOM 713 N N . GLU A 1 88 ? 6.029 -3.443 2.353 1.00 93.88 88 GLU A N 1
ATOM 714 C CA . GLU A 1 88 ? 5.436 -2.164 2.742 1.00 93.88 88 GLU A CA 1
ATOM 715 C C . GLU A 1 88 ? 4.003 -2.369 3.247 1.00 93.88 88 GLU A C 1
ATOM 717 O O . GLU A 1 88 ? 3.681 -1.962 4.361 1.00 9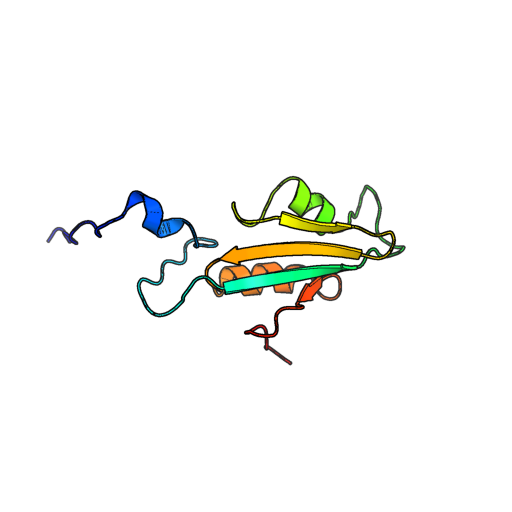3.88 88 GLU A O 1
ATOM 722 N N . ILE A 1 89 ? 3.170 -3.106 2.502 1.00 93.62 89 ILE A N 1
ATOM 723 C CA . ILE A 1 89 ? 1.791 -3.396 2.921 1.00 93.62 89 ILE A CA 1
ATOM 724 C C . ILE A 1 89 ? 1.752 -4.207 4.223 1.00 93.62 89 ILE A C 1
ATOM 726 O O . ILE A 1 89 ? 0.969 -3.896 5.120 1.00 93.62 89 ILE A O 1
ATOM 730 N N . GLN A 1 90 ? 2.618 -5.213 4.371 1.00 92.31 90 GLN A N 1
ATOM 731 C CA . GLN A 1 90 ? 2.710 -6.010 5.600 1.00 92.31 90 GLN A CA 1
ATOM 732 C C . GLN A 1 90 ? 3.141 -5.187 6.822 1.00 92.31 90 GLN A C 1
ATOM 734 O O . GLN A 1 90 ? 2.747 -5.518 7.940 1.00 92.31 90 GLN A O 1
ATOM 739 N N . SER A 1 91 ? 3.907 -4.108 6.632 1.00 93.94 91 SER A N 1
ATOM 740 C CA . SER A 1 91 ? 4.355 -3.240 7.729 1.00 93.94 91 SER A CA 1
ATOM 741 C C . SER A 1 91 ? 3.197 -2.545 8.461 1.00 93.94 91 SER A C 1
ATOM 743 O O . SER A 1 91 ? 3.309 -2.248 9.650 1.00 93.94 91 SER A O 1
ATOM 745 N N . TYR A 1 92 ? 2.055 -2.352 7.788 1.00 93.19 92 TYR A N 1
ATOM 746 C CA . TYR A 1 92 ? 0.853 -1.762 8.381 1.00 93.19 92 TYR A CA 1
ATOM 747 C C . TYR A 1 92 ? 0.057 -2.740 9.264 1.00 93.19 92 TYR A C 1
ATOM 749 O O . TYR A 1 92 ? -0.857 -2.311 9.977 1.00 93.19 92 TYR A O 1
ATOM 757 N N . GLY A 1 93 ? 0.400 -4.033 9.243 1.00 90.56 93 GLY A N 1
ATOM 758 C CA . GLY A 1 93 ? -0.226 -5.074 10.057 1.00 90.56 93 GLY A CA 1
ATOM 759 C C . GLY A 1 93 ? -1.744 -5.151 9.875 1.00 90.56 93 GLY A C 1
ATOM 760 O O . GLY A 1 93 ? -2.269 -4.971 8.778 1.00 90.56 93 GLY A O 1
ATOM 761 N N . ASP A 1 94 ? -2.469 -5.361 10.974 1.00 89.38 94 ASP A N 1
ATOM 762 C CA . ASP A 1 94 ? -3.927 -5.574 10.967 1.00 89.38 94 ASP A CA 1
ATOM 763 C C . ASP A 1 94 ? -4.756 -4.331 10.585 1.00 89.38 94 ASP A C 1
ATOM 765 O O . ASP A 1 94 ? -5.987 -4.401 10.476 1.00 89.38 94 ASP A O 1
ATOM 769 N N . ARG A 1 95 ? -4.104 -3.174 10.399 1.00 91.12 95 ARG A N 1
ATOM 770 C CA . ARG A 1 95 ? -4.768 -1.913 10.031 1.00 91.12 95 ARG A CA 1
ATOM 771 C C . ARG A 1 95 ? -5.167 -1.890 8.560 1.00 91.12 95 ARG A C 1
ATOM 773 O O . ARG A 1 95 ? -6.106 -1.171 8.225 1.00 91.12 95 ARG A O 1
ATOM 780 N N . VAL A 1 96 ? -4.492 -2.668 7.708 1.00 94.38 96 VAL A N 1
ATOM 781 C CA . VAL A 1 96 ? -4.767 -2.758 6.271 1.00 94.38 96 VAL A CA 1
ATOM 782 C C . VAL A 1 96 ? -5.376 -4.110 5.914 1.00 94.38 96 VAL A C 1
ATOM 784 O O . VAL A 1 96 ? -4.970 -5.163 6.400 1.00 94.38 96 VAL A O 1
ATOM 787 N N . LYS A 1 97 ? -6.362 -4.088 5.024 1.00 93.00 97 LYS A N 1
ATOM 788 C CA . LYS A 1 97 ? -6.921 -5.269 4.380 1.00 93.00 97 LYS A CA 1
ATOM 789 C C . LYS A 1 97 ? -6.813 -5.096 2.877 1.00 93.00 97 LYS A C 1
ATOM 791 O O . LYS A 1 97 ? -7.209 -4.065 2.345 1.00 93.00 97 LYS A O 1
ATOM 796 N N . VAL A 1 98 ? -6.331 -6.121 2.191 1.00 91.88 98 VAL A N 1
ATOM 797 C CA . VAL A 1 98 ? -6.282 -6.114 0.729 1.00 91.88 98 VAL A CA 1
ATOM 798 C C . VAL A 1 98 ? -7.561 -6.731 0.190 1.00 91.88 98 VAL A C 1
ATOM 800 O O . VAL A 1 98 ? -7.996 -7.782 0.661 1.00 91.88 98 VAL A O 1
ATOM 803 N N . LEU A 1 99 ? -8.205 -6.007 -0.724 1.00 86.12 99 LEU A N 1
ATOM 804 C CA . LEU A 1 99 ? -9.506 -6.355 -1.294 1.00 86.12 99 LEU A CA 1
ATOM 805 C C . LEU A 1 99 ? -9.408 -6.895 -2.725 1.00 86.12 99 LEU A C 1
ATOM 807 O O . LEU A 1 99 ? -10.410 -7.375 -3.240 1.00 86.12 99 LEU A O 1
ATOM 811 N N . SER A 1 100 ? -8.237 -6.824 -3.362 1.00 72.31 100 SER A N 1
ATOM 812 C CA . SER A 1 100 ? -8.037 -7.387 -4.699 1.00 72.31 100 SER A CA 1
ATOM 813 C C . SER A 1 100 ? -8.036 -8.915 -4.662 1.00 72.31 100 SER A C 1
ATOM 815 O O . SER A 1 100 ? -7.293 -9.521 -3.891 1.00 72.31 100 SER A O 1
ATOM 817 N N . ASP A 1 101 ? -8.826 -9.530 -5.543 1.00 61.19 101 ASP A N 1
ATOM 818 C CA . ASP A 1 101 ? -8.901 -10.990 -5.706 1.00 61.19 101 ASP A CA 1
ATOM 819 C C . ASP A 1 101 ? -7.629 -11.589 -6.344 1.00 61.19 101 ASP A C 1
ATOM 821 O O . ASP A 1 101 ? -7.371 -12.790 -6.235 1.00 61.19 101 ASP A O 1
ATOM 825 N N . ASN A 1 102 ? -6.800 -10.751 -6.974 1.00 53.25 102 ASN A N 1
ATOM 826 C CA . ASN A 1 102 ? -5.622 -11.159 -7.735 1.00 53.25 102 ASN A CA 1
ATOM 827 C C . ASN A 1 102 ? -4.334 -10.946 -6.933 1.00 53.25 102 ASN A C 1
ATOM 829 O O . ASN A 1 102 ? -3.611 -9.997 -7.152 1.00 53.25 102 ASN A O 1
ATOM 833 N N . VAL A 1 103 ? -4.007 -11.867 -6.027 1.00 55.22 103 VAL A N 1
ATOM 834 C CA . VAL A 1 103 ? -2.681 -11.946 -5.376 1.00 55.22 103 VAL A CA 1
ATOM 835 C C . VAL A 1 103 ? -2.439 -10.916 -4.263 1.00 55.22 103 VAL A C 1
ATOM 837 O O . VAL A 1 103 ? -1.795 -9.895 -4.445 1.00 55.22 103 VAL A O 1
ATOM 840 N N . LEU A 1 104 ? -2.807 -11.295 -3.036 1.00 47.72 104 LEU A N 1
ATOM 841 C CA . LEU A 1 104 ? -1.945 -11.146 -1.855 1.00 47.72 104 LEU A CA 1
ATOM 842 C C . LEU A 1 104 ? -2.241 -12.298 -0.887 1.00 47.72 104 LEU A C 1
ATOM 844 O O . LEU A 1 104 ? -3.059 -12.187 0.025 1.00 47.72 104 LEU A O 1
ATOM 848 N N . ILE A 1 105 ? -1.574 -13.436 -1.092 1.00 36.06 105 ILE A N 1
ATOM 849 C CA . ILE A 1 105 ? -1.588 -14.544 -0.133 1.00 36.06 105 ILE A CA 1
ATOM 850 C C . ILE A 1 105 ? -0.154 -14.830 0.305 1.00 36.06 105 ILE A C 1
ATOM 852 O O . ILE A 1 105 ? 0.569 -15.580 -0.338 1.00 36.06 105 ILE A O 1
ATOM 856 N N . CYS A 1 106 ? 0.207 -14.307 1.472 1.00 31.31 106 CYS A N 1
ATOM 857 C CA . CYS A 1 106 ? 0.944 -15.097 2.450 1.00 31.31 106 CYS A CA 1
ATOM 858 C C . CYS A 1 106 ? 0.031 -15.241 3.667 1.00 31.31 106 CYS A C 1
ATOM 860 O O . CYS A 1 106 ? 0.115 -14.469 4.617 1.00 31.31 106 CYS A O 1
ATOM 862 N N . LYS A 1 107 ? -0.878 -16.225 3.616 1.00 32.47 107 LYS A N 1
ATOM 863 C CA . LYS A 1 107 ? -1.434 -16.796 4.844 1.00 32.47 107 LYS A CA 1
ATOM 864 C C . LYS A 1 107 ? -0.264 -17.417 5.602 1.00 32.47 107 LYS A C 1
ATOM 866 O O . LYS A 1 107 ? 0.368 -18.332 5.074 1.00 32.47 107 LYS A O 1
ATOM 871 N N . LYS A 1 108 ? 0.010 -16.942 6.809 1.00 30.19 108 LYS A N 1
ATOM 872 C CA . LYS A 1 108 ? 0.792 -17.693 7.783 1.00 30.19 108 LYS A CA 1
ATOM 873 C C . LYS A 1 108 ? 0.115 -17.613 9.135 1.00 30.19 108 LYS A C 1
ATOM 875 O O . LYS A 1 108 ? -0.393 -16.517 9.449 1.00 30.19 108 LYS A O 1
#

Foldseek 3Di:
DDDDDPQDDPVVCQCQQPQDPDGDPPDFAWDKWKKKFFDDPPADPVRHGVVVVCVVVPRHPQKDFPDDDPTITIIMGTHTDDPVNLVVQCVSPPRMDIDDPPDDDPDD

Secondary structure (DSSP, 8-state):
----PPPPTTGGGTTTT--TT---SSS--EEEEEEEEEP-TT-BTTB--HHHHHHHS-SSTT-EEEEE-SSEEEEEEEEE--HHHHHHHHHTGGGEEE--SSS-----

Radius of gyration: 16.51 Å; chains: 1; bounding box: 51×31×45 Å

Organism: NCBI:txid873517

Sequence (108 aa):
MKFQHPVPEGVEHFFDDSFGAWVDNERTQAEEVVLAFKKLPTDSPFVPNPAEYLKTMPLHSSQEVVRETDNEIVLKLRLKITPDFVREIQSYGDRVKVLSDNVLICKK

pLDDT: mean 84.26, std 15.76, range [30.19, 97.0]